Protein AF-N8UQY1-F1 (afdb_monomer_lite)

Structure (mmCIF, N/CA/C/O backbone):
data_AF-N8UQY1-F1
#
_entry.id   AF-N8UQY1-F1
#
loop_
_atom_site.group_PDB
_atom_site.id
_atom_site.type_symbol
_atom_site.label_atom_id
_atom_site.label_alt_id
_atom_site.label_comp_id
_atom_site.label_asym_id
_atom_site.label_entity_id
_atom_site.label_seq_id
_atom_site.pdbx_PDB_ins_code
_atom_site.Cartn_x
_atom_site.Cartn_y
_atom_site.Cartn_z
_atom_site.occupancy
_atom_site.B_iso_or_equiv
_atom_site.auth_seq_id
_atom_site.auth_comp_id
_atom_site.auth_asym_id
_atom_site.auth_atom_id
_atom_site.pdbx_PDB_model_num
ATOM 1 N N . MET A 1 1 ? 9.839 17.314 -10.719 1.00 46.69 1 MET A N 1
ATOM 2 C CA . MET A 1 1 ? 9.717 16.214 -9.737 1.00 46.69 1 MET A CA 1
ATOM 3 C C . MET A 1 1 ? 9.054 14.961 -10.322 1.00 46.69 1 MET A C 1
ATOM 5 O O . MET A 1 1 ? 9.250 13.917 -9.728 1.00 46.69 1 MET A O 1
ATOM 9 N N . ASN A 1 2 ? 8.379 15.010 -11.486 1.00 51.62 2 ASN A N 1
ATOM 10 C CA . ASN A 1 2 ? 7.771 13.822 -12.122 1.00 51.62 2 ASN A CA 1
ATOM 11 C C . ASN A 1 2 ? 8.738 12.877 -12.860 1.00 51.62 2 ASN A C 1
ATOM 13 O O . ASN A 1 2 ? 8.351 11.759 -13.166 1.00 51.62 2 ASN A O 1
ATOM 17 N N . ASN A 1 3 ? 9.985 13.277 -13.109 1.00 72.12 3 ASN A N 1
ATOM 18 C CA . ASN A 1 3 ? 10.858 12.524 -14.017 1.00 72.12 3 ASN A CA 1
ATOM 19 C C . ASN A 1 3 ? 11.421 11.219 -13.432 1.00 72.12 3 ASN A C 1
ATOM 21 O O . ASN A 1 3 ? 11.870 10.378 -14.191 1.00 72.12 3 ASN A O 1
ATOM 25 N N . ARG A 1 4 ? 11.411 11.019 -12.104 1.00 79.62 4 ARG A N 1
ATOM 26 C CA . ARG A 1 4 ? 12.103 9.864 -11.501 1.00 79.62 4 ARG A CA 1
ATOM 27 C C . ARG A 1 4 ? 11.410 8.529 -11.787 1.00 79.62 4 ARG A C 1
ATOM 29 O O . ARG A 1 4 ? 12.090 7.542 -12.024 1.00 79.62 4 ARG A O 1
ATOM 36 N N . ILE A 1 5 ? 10.076 8.506 -11.763 1.00 78.69 5 ILE A N 1
ATOM 37 C CA . ILE A 1 5 ? 9.297 7.298 -12.083 1.00 78.69 5 ILE A CA 1
ATOM 38 C C . ILE A 1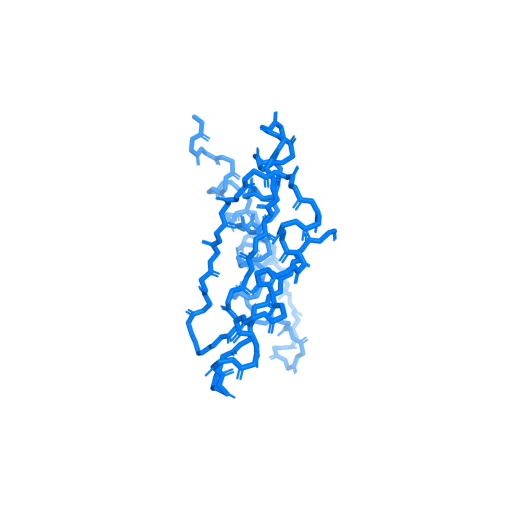 5 ? 9.437 6.979 -13.576 1.00 78.69 5 ILE A C 1
ATOM 40 O O . ILE A 1 5 ? 9.681 5.833 -13.930 1.00 78.69 5 ILE A O 1
ATOM 44 N N . GLU A 1 6 ? 9.339 7.999 -14.436 1.00 80.00 6 GLU A N 1
ATOM 45 C CA . GLU A 1 6 ? 9.522 7.855 -15.887 1.00 80.00 6 GLU A CA 1
ATOM 46 C C . GLU A 1 6 ? 10.927 7.329 -16.224 1.00 80.00 6 GLU A C 1
ATOM 48 O O . GLU A 1 6 ? 11.040 6.350 -16.950 1.00 80.00 6 GLU A O 1
ATOM 53 N N . GLU A 1 7 ? 11.981 7.880 -15.614 1.00 83.56 7 GLU A N 1
ATOM 54 C CA . GLU A 1 7 ? 13.367 7.421 -15.797 1.00 83.56 7 GLU A CA 1
ATOM 55 C C . GLU A 1 7 ? 13.576 5.962 -15.349 1.00 83.56 7 GLU A C 1
ATOM 57 O O . GLU A 1 7 ? 14.276 5.210 -16.022 1.00 83.56 7 GLU A O 1
ATOM 62 N N . GLN A 1 8 ? 12.969 5.539 -14.233 1.00 80.94 8 GLN A N 1
ATOM 63 C CA . GLN A 1 8 ? 13.065 4.154 -13.746 1.00 80.94 8 GLN A CA 1
ATOM 64 C C . GLN A 1 8 ? 12.345 3.166 -14.670 1.00 80.94 8 GLN A C 1
ATOM 66 O O . GLN A 1 8 ? 12.831 2.060 -14.896 1.00 80.94 8 GLN A O 1
ATOM 71 N N . ILE A 1 9 ? 11.198 3.569 -15.217 1.00 80.44 9 ILE A N 1
ATOM 72 C CA . ILE A 1 9 ? 10.442 2.757 -16.171 1.00 80.44 9 ILE A CA 1
ATOM 73 C C . ILE A 1 9 ? 11.182 2.682 -17.514 1.00 80.44 9 ILE A C 1
ATOM 75 O O . ILE A 1 9 ? 11.293 1.602 -18.083 1.00 80.44 9 ILE A O 1
ATOM 79 N N . GLU A 1 10 ? 11.737 3.790 -18.011 1.00 81.88 10 GLU A N 1
ATOM 80 C CA . GLU A 1 10 ? 12.547 3.799 -19.238 1.00 81.88 10 GLU A CA 1
ATOM 81 C C . GLU A 1 10 ? 13.798 2.917 -19.116 1.00 81.88 10 GLU A C 1
ATOM 83 O O . GLU A 1 10 ? 14.138 2.210 -20.063 1.00 81.88 10 GLU A O 1
ATOM 88 N N . GLN A 1 11 ? 14.460 2.913 -17.953 1.00 81.62 11 GLN A N 1
ATOM 89 C CA . GLN A 1 11 ? 15.586 2.011 -17.684 1.00 81.62 11 GLN A CA 1
ATOM 90 C C . GLN A 1 11 ? 15.167 0.540 -17.717 1.00 81.62 11 GLN A C 1
ATOM 92 O O . GLN A 1 11 ? 15.851 -0.257 -18.350 1.00 81.62 11 GLN A O 1
ATOM 97 N N . LEU A 1 12 ? 14.026 0.200 -17.110 1.00 77.69 12 LEU A N 1
ATOM 98 C CA . LEU A 1 12 ? 13.487 -1.160 -17.124 1.00 77.69 12 LEU A CA 1
ATOM 99 C C . LEU A 1 12 ? 13.259 -1.663 -18.560 1.00 77.69 12 LEU A C 1
ATOM 101 O O . LEU A 1 12 ? 13.689 -2.759 -18.902 1.00 77.69 12 LEU A O 1
ATOM 105 N N . PHE A 1 13 ? 12.638 -0.848 -19.419 1.00 76.50 13 PHE A N 1
ATOM 106 C CA . PHE A 1 13 ? 12.420 -1.211 -20.825 1.00 76.50 13 PHE A CA 1
ATOM 107 C C . PHE A 1 13 ? 13.725 -1.309 -21.627 1.00 76.50 13 PHE A C 1
ATOM 109 O O . PHE A 1 13 ? 13.847 -2.164 -22.498 1.00 76.50 13 PHE A O 1
ATOM 116 N N . ALA A 1 14 ? 14.719 -0.465 -21.337 1.00 77.62 14 ALA A N 1
ATOM 117 C CA . ALA A 1 14 ? 16.026 -0.554 -21.984 1.00 77.62 14 ALA A CA 1
ATOM 118 C C . ALA A 1 14 ? 16.807 -1.817 -21.577 1.00 77.62 14 ALA A C 1
ATOM 120 O O . ALA A 1 14 ? 17.621 -2.302 -22.360 1.00 77.62 14 ALA A O 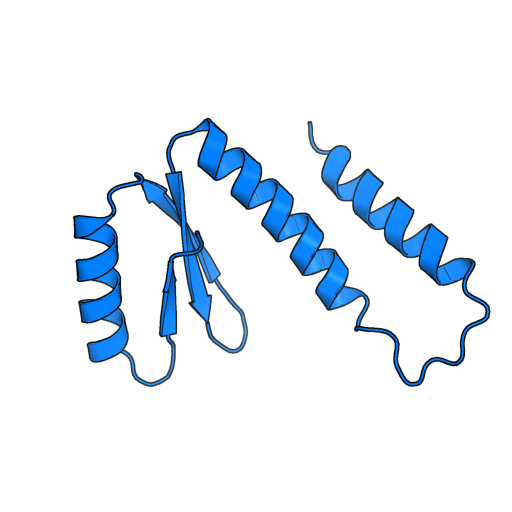1
ATOM 121 N N . GLU A 1 15 ? 16.600 -2.338 -20.367 1.00 71.50 15 GLU A N 1
ATOM 122 C CA . GLU A 1 15 ? 17.204 -3.593 -19.904 1.00 71.50 15 GLU A CA 1
ATOM 123 C C . GLU A 1 15 ? 16.526 -4.821 -20.535 1.00 71.50 15 GLU A C 1
ATOM 125 O O . GLU A 1 15 ? 17.238 -5.733 -20.955 1.00 71.50 15 GLU A O 1
ATOM 130 N N . ASP A 1 16 ? 15.197 -4.789 -20.689 1.00 66.56 16 ASP A N 1
ATOM 131 C CA . ASP A 1 16 ? 14.375 -5.817 -21.359 1.00 66.56 16 ASP A CA 1
ATOM 132 C C . ASP A 1 16 ? 14.683 -5.931 -22.868 1.00 66.56 16 ASP A C 1
ATOM 134 O O . ASP A 1 16 ? 14.852 -7.017 -23.410 1.00 66.56 16 ASP A O 1
ATOM 138 N N . ASP A 1 17 ? 14.880 -4.804 -23.565 1.00 64.06 17 ASP A N 1
ATOM 139 C CA . ASP A 1 17 ? 15.256 -4.804 -24.991 1.00 64.06 17 ASP A CA 1
ATOM 140 C C . ASP A 1 17 ? 16.679 -5.357 -25.249 1.00 64.06 17 ASP A C 1
ATOM 142 O O . ASP A 1 17 ? 17.026 -5.688 -26.387 1.00 64.06 17 ASP A O 1
ATOM 146 N N . ASN A 1 18 ? 17.531 -5.430 -24.217 1.00 60.19 18 ASN A N 1
ATOM 147 C CA . ASN A 1 18 ? 18.905 -5.938 -24.307 1.00 60.19 18 ASN A CA 1
ATOM 148 C C . ASN A 1 18 ? 19.066 -7.380 -23.778 1.00 60.19 18 ASN A C 1
ATOM 150 O O . ASN A 1 18 ? 20.173 -7.926 -23.866 1.00 60.19 18 ASN A O 1
ATOM 154 N N . SER A 1 19 ? 18.017 -8.012 -23.236 1.00 60.00 19 SER A N 1
ATOM 155 C CA . SER A 1 19 ? 18.051 -9.412 -22.803 1.00 60.00 19 SER A CA 1
ATOM 156 C C . SER A 1 19 ? 17.719 -10.364 -23.962 1.00 60.00 19 SER A C 1
ATOM 158 O O . SER A 1 19 ? 16.570 -10.590 -24.318 1.00 60.00 19 SER A O 1
ATOM 160 N N . ASP A 1 20 ? 18.745 -11.015 -24.525 1.00 58.25 20 ASP A N 1
ATOM 161 C CA . ASP A 1 20 ? 18.606 -12.181 -25.425 1.00 58.25 20 ASP A CA 1
ATOM 162 C C . ASP A 1 20 ? 18.156 -13.445 -24.640 1.00 58.25 20 ASP A C 1
ATOM 164 O O . ASP A 1 20 ? 18.810 -14.493 -24.685 1.00 58.25 20 ASP A O 1
ATOM 168 N N . LEU A 1 21 ? 17.091 -13.360 -23.836 1.00 53.00 21 LEU A N 1
ATOM 169 C CA . LEU A 1 21 ? 16.657 -14.437 -22.941 1.00 53.00 21 LEU A CA 1
ATOM 170 C C . LEU A 1 21 ? 15.290 -15.000 -23.348 1.00 53.00 21 LEU A C 1
ATOM 172 O O . LEU A 1 21 ? 14.335 -14.288 -23.630 1.00 53.00 21 LEU A O 1
ATOM 176 N N . ASP A 1 22 ? 15.220 -16.333 -23.410 1.00 52.00 22 ASP A N 1
ATOM 177 C CA . ASP A 1 22 ? 14.016 -17.091 -23.742 1.00 52.00 22 ASP A CA 1
ATOM 178 C C . ASP A 1 22 ? 12.854 -16.716 -22.801 1.00 52.00 22 ASP A C 1
ATOM 180 O O . ASP A 1 22 ? 12.875 -17.040 -21.611 1.00 52.00 22 ASP A O 1
ATOM 184 N N . ALA A 1 23 ? 11.816 -16.100 -23.375 1.00 55.38 23 ALA A N 1
ATOM 185 C CA . ALA A 1 23 ? 10.630 -15.485 -22.760 1.00 55.38 23 ALA A CA 1
ATOM 186 C C . ALA A 1 23 ? 9.723 -16.390 -21.882 1.00 55.38 23 ALA A C 1
ATOM 188 O O . ALA A 1 23 ? 8.535 -16.117 -21.718 1.00 55.38 23 ALA A O 1
ATOM 189 N N . GLN A 1 24 ? 10.214 -17.515 -21.357 1.00 53.66 24 GLN A N 1
ATOM 190 C CA . GLN A 1 24 ? 9.394 -18.497 -20.636 1.00 53.66 24 GLN A CA 1
ATOM 191 C C . GLN A 1 24 ? 9.423 -18.369 -19.107 1.00 53.66 24 GLN A C 1
ATOM 193 O O . GLN A 1 24 ? 8.654 -19.068 -18.454 1.00 53.66 24 GLN A O 1
ATOM 198 N N . ASN A 1 25 ? 10.265 -17.507 -18.523 1.00 52.72 25 ASN A N 1
ATOM 199 C CA . ASN A 1 25 ? 10.341 -17.314 -17.063 1.00 52.72 25 ASN A CA 1
ATOM 200 C C . ASN A 1 25 ? 10.588 -15.860 -16.618 1.00 52.72 25 ASN A C 1
ATOM 202 O O . ASN A 1 25 ? 10.911 -15.641 -15.451 1.00 52.72 25 ASN A O 1
ATOM 206 N N . GLU A 1 26 ? 10.461 -14.874 -17.507 1.00 57.78 26 GLU A N 1
ATOM 207 C CA . GLU A 1 26 ? 10.577 -13.474 -17.095 1.00 57.78 26 GLU A CA 1
ATOM 208 C C . GLU A 1 26 ? 9.301 -13.034 -16.356 1.00 57.78 26 GLU A C 1
ATOM 210 O O . GLU A 1 26 ? 8.193 -13.255 -16.861 1.00 57.78 26 GLU A O 1
ATOM 215 N N . PRO A 1 27 ? 9.421 -12.472 -15.138 1.00 57.00 27 PRO A N 1
ATOM 216 C CA . PRO A 1 27 ? 8.295 -11.832 -14.469 1.00 57.00 27 PRO A CA 1
ATOM 217 C C . PRO A 1 27 ? 7.693 -10.745 -15.369 1.00 57.00 27 PRO A C 1
ATOM 219 O O . PRO A 1 27 ? 8.416 -10.030 -16.061 1.00 57.00 27 PRO A O 1
ATOM 222 N N . ASP A 1 28 ? 6.357 -10.657 -15.392 1.00 71.88 28 ASP A N 1
ATOM 223 C CA . ASP A 1 28 ? 5.622 -9.729 -16.262 1.00 71.88 28 ASP A CA 1
ATOM 224 C C . ASP A 1 28 ? 6.147 -8.308 -16.010 1.00 71.88 28 ASP A C 1
ATOM 226 O O . ASP A 1 28 ? 6.169 -7.854 -14.868 1.00 71.88 28 ASP A O 1
ATOM 230 N N . VAL A 1 29 ? 6.552 -7.586 -17.059 1.00 72.44 29 VAL A N 1
ATOM 231 C CA . VAL A 1 29 ? 7.023 -6.188 -16.982 1.00 72.44 29 VAL A CA 1
ATOM 232 C C . VAL A 1 29 ? 6.070 -5.309 -16.156 1.00 72.44 29 VAL A C 1
ATOM 234 O O . VAL A 1 29 ? 6.496 -4.372 -15.477 1.00 72.44 29 VAL A O 1
ATOM 237 N N . ARG A 1 30 ? 4.771 -5.639 -16.126 1.00 70.56 30 ARG A N 1
ATOM 238 C CA . ARG A 1 30 ? 3.800 -4.992 -15.233 1.00 70.56 30 ARG A CA 1
ATOM 239 C C . ARG A 1 30 ? 4.151 -5.117 -13.754 1.00 70.56 30 ARG A C 1
ATOM 241 O O . ARG A 1 30 ? 3.997 -4.134 -13.039 1.00 70.56 30 ARG A O 1
ATOM 248 N N . GLU A 1 31 ? 4.611 -6.272 -13.291 1.00 74.31 31 GLU A N 1
ATOM 249 C CA . GLU A 1 31 ? 5.006 -6.510 -11.898 1.00 74.31 31 GLU A CA 1
ATOM 250 C C . GLU A 1 31 ? 6.148 -5.575 -11.477 1.00 74.31 31 GLU A C 1
ATOM 252 O O . GLU A 1 31 ? 6.081 -4.944 -10.420 1.00 74.31 31 GLU A O 1
ATOM 257 N N . TYR A 1 32 ? 7.133 -5.367 -12.353 1.00 79.12 32 TYR A N 1
ATOM 258 C CA . TYR A 1 32 ? 8.212 -4.405 -12.124 1.00 79.12 32 TYR A CA 1
ATOM 259 C C . TYR A 1 32 ? 7.734 -2.951 -12.117 1.00 79.12 32 TYR A C 1
ATOM 261 O O . TYR A 1 32 ? 8.138 -2.168 -11.256 1.00 79.12 32 TYR A O 1
ATOM 269 N N . ILE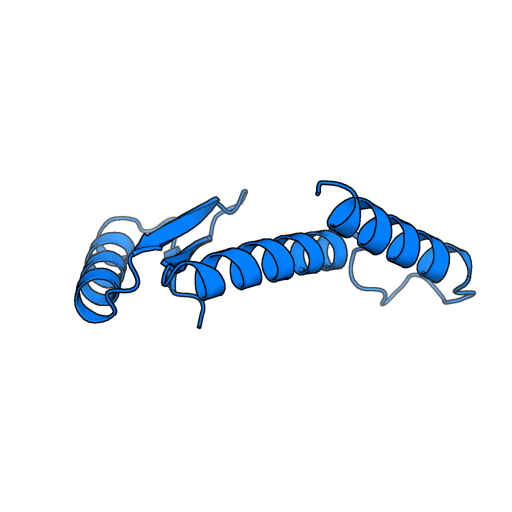 A 1 33 ? 6.835 -2.573 -13.030 1.00 78.75 33 ILE A N 1
ATOM 270 C CA . ILE A 1 33 ? 6.241 -1.228 -13.034 1.00 78.75 33 ILE A CA 1
ATOM 271 C C . ILE A 1 33 ? 5.447 -0.985 -11.740 1.00 78.75 33 ILE A C 1
ATOM 273 O O . ILE A 1 33 ? 5.511 0.117 -11.183 1.00 78.75 33 ILE A O 1
ATOM 277 N N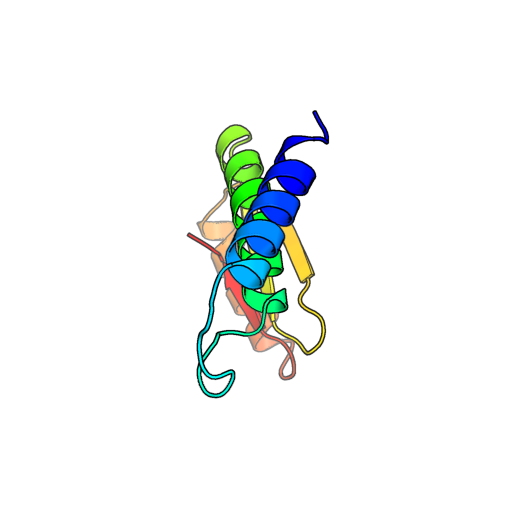 . TYR A 1 34 ? 4.731 -1.996 -11.236 1.00 78.06 34 TYR A N 1
ATOM 278 C CA . TYR A 1 34 ? 4.043 -1.925 -9.945 1.00 78.06 34 TYR A CA 1
ATOM 279 C C . TYR A 1 34 ? 5.025 -1.747 -8.786 1.00 78.06 34 TYR A C 1
ATOM 281 O O . TYR A 1 34 ? 4.776 -0.894 -7.935 1.00 78.06 34 TYR A O 1
ATOM 289 N N . ALA A 1 35 ? 6.148 -2.471 -8.778 1.00 81.56 35 ALA A N 1
ATOM 290 C CA . ALA A 1 35 ? 7.195 -2.314 -7.769 1.00 81.56 35 ALA A CA 1
ATOM 291 C C . ALA A 1 35 ? 7.785 -0.891 -7.765 1.00 81.56 35 ALA A C 1
ATOM 293 O O . ALA A 1 35 ? 7.871 -0.266 -6.712 1.00 81.56 35 ALA A O 1
ATOM 294 N N . ILE A 1 36 ? 8.078 -0.317 -8.940 1.00 84.94 36 ILE A N 1
ATOM 295 C CA . ILE A 1 36 ? 8.585 1.063 -9.058 1.00 84.94 36 ILE A CA 1
ATOM 296 C C . ILE A 1 36 ? 7.588 2.074 -8.476 1.00 84.94 36 ILE A C 1
ATOM 298 O O . ILE A 1 36 ? 7.972 2.985 -7.734 1.00 84.94 36 ILE A O 1
ATOM 302 N N . HIS A 1 37 ? 6.302 1.946 -8.810 1.00 83.12 37 HIS A N 1
ATOM 303 C CA . HIS A 1 37 ? 5.277 2.835 -8.265 1.00 83.12 37 HIS A CA 1
ATOM 304 C C . HIS A 1 37 ? 5.146 2.669 -6.752 1.00 83.12 37 HIS A C 1
ATOM 306 O O . HIS A 1 37 ? 5.092 3.671 -6.036 1.00 83.12 37 HIS A O 1
ATOM 312 N N . PHE A 1 38 ? 5.136 1.424 -6.277 1.00 84.38 38 PHE A N 1
ATOM 313 C CA . PHE A 1 38 ? 5.066 1.099 -4.861 1.00 84.38 38 PHE A CA 1
ATOM 314 C C . PHE A 1 38 ? 6.219 1.741 -4.083 1.00 84.38 38 PHE A C 1
ATOM 316 O O . PHE A 1 38 ? 5.961 2.501 -3.151 1.00 84.38 38 PHE A O 1
ATOM 323 N N . ASP A 1 39 ? 7.466 1.539 -4.512 1.00 86.50 39 ASP A N 1
ATOM 324 C CA . ASP A 1 39 ? 8.655 2.066 -3.835 1.00 86.50 39 ASP A CA 1
ATOM 325 C C . ASP A 1 39 ? 8.627 3.594 -3.733 1.00 86.50 39 ASP A C 1
ATOM 327 O O . ASP A 1 39 ? 8.977 4.180 -2.705 1.00 86.50 39 ASP A O 1
ATOM 331 N N . ASN A 1 40 ? 8.178 4.271 -4.793 1.00 87.12 40 ASN A N 1
ATOM 332 C CA . ASN A 1 40 ? 8.073 5.727 -4.785 1.00 87.12 40 ASN A CA 1
ATOM 333 C C . ASN A 1 40 ? 6.948 6.223 -3.865 1.00 87.12 40 ASN A C 1
ATOM 335 O O . ASN A 1 40 ? 7.141 7.218 -3.165 1.00 87.12 40 ASN A O 1
ATOM 339 N N . ILE A 1 41 ? 5.796 5.546 -3.833 1.00 86.50 41 ILE A N 1
ATOM 340 C CA . ILE A 1 41 ? 4.695 5.880 -2.915 1.00 86.50 41 ILE A CA 1
ATOM 341 C C . ILE A 1 41 ? 5.127 5.648 -1.466 1.00 86.50 41 ILE A C 1
ATOM 343 O O . ILE A 1 41 ? 4.905 6.515 -0.620 1.00 86.50 41 ILE A O 1
ATOM 347 N N . TYR A 1 42 ? 5.777 4.519 -1.189 1.00 87.12 42 TYR A N 1
ATOM 348 C CA . TYR A 1 42 ? 6.264 4.164 0.139 1.00 87.12 42 TYR A CA 1
ATOM 349 C C . TYR A 1 42 ? 7.304 5.172 0.646 1.00 87.12 42 TYR A C 1
ATOM 351 O O . TYR A 1 42 ? 7.174 5.692 1.752 1.00 87.12 42 TYR A O 1
ATOM 359 N N . ALA A 1 43 ? 8.263 5.563 -0.198 1.00 88.06 43 ALA A N 1
ATOM 360 C CA . ALA A 1 43 ? 9.260 6.571 0.161 1.00 88.06 43 ALA A CA 1
ATOM 361 C C . ALA A 1 43 ? 8.634 7.929 0.531 1.00 88.06 43 ALA A C 1
ATOM 363 O O . ALA A 1 43 ? 9.115 8.612 1.436 1.00 88.06 43 ALA A O 1
ATOM 364 N N . VAL A 1 44 ? 7.560 8.336 -0.155 1.00 88.25 44 VAL A N 1
ATOM 365 C CA . VAL A 1 44 ? 6.806 9.547 0.210 1.00 88.25 44 VAL A CA 1
ATOM 366 C C . VAL A 1 44 ? 6.053 9.336 1.526 1.00 88.25 44 VAL A C 1
ATOM 368 O O . VAL A 1 44 ? 6.044 10.233 2.366 1.00 88.25 44 VAL A O 1
ATOM 371 N N . ALA A 1 45 ? 5.453 8.165 1.739 1.00 88.81 45 ALA A N 1
ATOM 372 C CA . ALA A 1 45 ? 4.747 7.846 2.976 1.00 88.81 45 ALA A CA 1
ATOM 373 C C . ALA A 1 45 ? 5.663 7.986 4.204 1.00 88.81 45 ALA A C 1
ATOM 375 O O . ALA A 1 45 ? 5.336 8.730 5.133 1.00 88.81 45 ALA A O 1
ATOM 376 N N . GLU A 1 46 ? 6.856 7.385 4.152 1.00 87.88 46 GLU A N 1
ATOM 377 C CA . GLU A 1 46 ? 7.848 7.457 5.231 1.00 87.88 46 GLU A CA 1
ATOM 378 C C . GLU A 1 46 ? 8.278 8.897 5.536 1.00 87.88 46 GLU A C 1
ATOM 380 O O . GLU A 1 46 ? 8.323 9.304 6.698 1.00 87.88 46 GLU A O 1
ATOM 385 N N . GLN A 1 47 ? 8.539 9.710 4.505 1.00 89.56 47 GLN A N 1
ATOM 386 C CA . GLN A 1 47 ? 8.942 11.115 4.676 1.00 89.56 47 GLN A CA 1
ATOM 387 C C . GLN A 1 47 ? 7.899 11.959 5.416 1.00 89.56 47 GLN A C 1
ATOM 389 O O . GLN A 1 47 ? 8.243 12.968 6.037 1.00 89.56 47 GLN A O 1
ATOM 394 N N . HIS A 1 48 ? 6.632 11.560 5.343 1.00 91.25 48 HIS A N 1
ATOM 395 C CA . HIS A 1 48 ? 5.508 12.286 5.916 1.00 91.25 48 HIS A CA 1
ATOM 396 C C . HIS A 1 48 ? 4.922 11.626 7.173 1.00 91.25 48 HIS A C 1
ATOM 398 O O . HIS A 1 48 ? 3.933 12.137 7.702 1.00 91.25 48 HIS A O 1
ATOM 404 N N . GLY A 1 49 ? 5.524 10.541 7.681 1.00 90.69 49 GLY A N 1
ATOM 405 C CA . GLY A 1 49 ? 4.995 9.799 8.832 1.00 90.69 49 GLY A CA 1
ATOM 406 C C . GLY A 1 49 ? 3.621 9.184 8.547 1.00 90.69 49 GLY A C 1
ATOM 407 O O . GLY A 1 49 ? 2.719 9.231 9.388 1.00 90.69 49 GLY A O 1
ATOM 408 N N . LEU A 1 50 ? 3.437 8.696 7.322 1.00 94.19 50 LEU A N 1
ATOM 409 C CA . LEU A 1 50 ? 2.227 8.031 6.860 1.00 94.19 50 LEU A CA 1
ATOM 410 C C . LEU A 1 50 ? 2.488 6.531 6.726 1.00 94.19 50 LEU A C 1
ATOM 412 O O . LEU A 1 50 ? 3.559 6.118 6.291 1.00 94.19 50 LEU A O 1
ATOM 416 N N . ALA A 1 51 ? 1.474 5.734 7.033 1.00 92.38 51 ALA A N 1
ATOM 417 C CA . ALA A 1 51 ? 1.427 4.313 6.743 1.00 92.38 51 ALA A CA 1
ATOM 418 C C . ALA A 1 51 ? 0.731 4.066 5.399 1.00 92.38 51 ALA A C 1
ATOM 420 O O . ALA A 1 51 ? -0.222 4.767 5.032 1.00 92.38 51 ALA A O 1
ATOM 421 N N . LEU A 1 52 ? 1.188 3.041 4.682 1.00 92.75 52 LEU A N 1
ATOM 422 C CA . LEU A 1 52 ? 0.601 2.599 3.424 1.00 92.75 52 LEU A CA 1
ATOM 423 C C . LEU A 1 52 ? -0.282 1.373 3.670 1.00 92.75 52 LEU A C 1
ATOM 425 O O . LEU A 1 52 ? 0.176 0.340 4.159 1.00 92.75 52 LEU A O 1
ATOM 429 N N . LEU A 1 53 ? -1.557 1.484 3.310 1.00 92.62 53 LEU A N 1
ATOM 430 C CA . LEU A 1 53 ? -2.509 0.381 3.340 1.00 92.62 53 LEU A CA 1
ATOM 431 C C . LEU A 1 53 ? -2.865 -0.059 1.918 1.00 92.62 53 LEU A C 1
ATOM 433 O O . LEU A 1 53 ? -2.987 0.771 1.015 1.00 92.62 53 LEU A O 1
ATOM 437 N N . LEU A 1 54 ? -3.078 -1.360 1.737 1.00 91.00 54 LEU A N 1
ATOM 438 C CA . LEU A 1 54 ? -3.448 -1.982 0.468 1.00 91.00 54 LEU A CA 1
ATOM 439 C C . LEU A 1 54 ? -4.770 -2.732 0.620 1.00 91.00 54 LEU A C 1
ATOM 441 O O . LEU A 1 54 ? -4.860 -3.647 1.433 1.00 91.00 54 LEU A O 1
ATOM 445 N N . ILE A 1 55 ? -5.765 -2.394 -0.199 1.00 90.69 55 ILE A N 1
ATOM 446 C CA . ILE A 1 55 ? -6.944 -3.244 -0.403 1.00 90.69 55 ILE A CA 1
ATOM 447 C C . ILE A 1 55 ? -6.638 -4.178 -1.572 1.00 90.69 55 ILE A C 1
ATOM 449 O O . ILE A 1 55 ? -6.523 -3.726 -2.712 1.00 90.69 55 ILE A O 1
ATOM 453 N N . SER A 1 56 ? -6.505 -5.466 -1.274 1.00 86.62 56 SER A N 1
ATOM 454 C CA . SER A 1 56 ? -6.283 -6.532 -2.245 1.00 86.62 56 SER A CA 1
ATOM 455 C C . SER A 1 56 ? -7.614 -6.989 -2.845 1.00 86.62 56 SER A C 1
ATOM 457 O O . SER A 1 56 ? -8.501 -7.467 -2.135 1.00 86.62 56 SER A O 1
ATOM 459 N N . ASN A 1 57 ? -7.763 -6.794 -4.152 1.00 84.44 57 ASN A N 1
ATOM 460 C CA . ASN A 1 57 ? -8.878 -7.223 -4.999 1.00 84.44 57 ASN A CA 1
ATOM 461 C C . ASN A 1 57 ? -8.349 -7.373 -6.449 1.00 84.44 57 ASN A C 1
ATOM 463 O O . ASN A 1 57 ? -7.142 -7.297 -6.676 1.00 84.44 57 ASN A O 1
ATOM 467 N N . GLU A 1 58 ? -9.223 -7.531 -7.451 1.00 77.00 58 GLU A N 1
ATOM 468 C CA . GLU A 1 58 ? -8.790 -7.583 -8.864 1.00 77.00 58 GLU A CA 1
ATOM 469 C C . GLU A 1 58 ? -8.077 -6.301 -9.357 1.00 77.00 58 GLU A C 1
ATOM 471 O O . GLU A 1 58 ? -7.302 -6.366 -10.306 1.00 77.00 58 GLU A O 1
ATOM 476 N N . ASN A 1 59 ? -8.327 -5.142 -8.735 1.00 80.31 59 ASN A N 1
ATOM 477 C CA . ASN A 1 59 ? -7.734 -3.843 -9.079 1.00 80.31 59 ASN A CA 1
ATOM 478 C C . ASN A 1 59 ? -7.284 -3.113 -7.799 1.00 80.31 59 ASN A C 1
ATOM 480 O O . ASN A 1 59 ? -8.067 -2.318 -7.260 1.00 80.31 59 ASN A O 1
ATOM 484 N N . PRO A 1 60 ? -6.076 -3.412 -7.286 1.00 81.81 60 PRO A N 1
ATOM 485 C CA . PRO A 1 60 ? -5.676 -3.044 -5.934 1.00 81.81 60 PRO A CA 1
ATOM 486 C C . PRO A 1 60 ? -5.737 -1.538 -5.691 1.00 81.81 60 PRO A C 1
ATOM 488 O O . PRO A 1 60 ? -5.358 -0.734 -6.545 1.00 81.81 60 PRO A O 1
ATOM 491 N N . TYR A 1 61 ? -6.166 -1.158 -4.487 1.00 87.12 61 TYR A N 1
ATOM 492 C CA . TYR A 1 61 ? -6.206 0.240 -4.061 1.00 87.12 61 TYR A CA 1
ATOM 493 C C . TYR A 1 61 ? -5.178 0.510 -2.969 1.00 87.12 61 TYR A C 1
ATOM 495 O O . TYR A 1 61 ? -5.165 -0.157 -1.933 1.00 87.12 61 TYR A O 1
ATOM 503 N N . TRP A 1 62 ? -4.365 1.542 -3.180 1.00 88.62 62 TRP A N 1
ATOM 504 C CA . TRP A 1 62 ? -3.410 2.047 -2.199 1.00 88.62 62 TRP A CA 1
ATOM 505 C C . TRP A 1 62 ? -3.980 3.244 -1.443 1.00 88.62 62 TRP A C 1
ATOM 507 O O . TRP A 1 62 ? -4.573 4.147 -2.036 1.00 88.62 62 TRP A O 1
ATOM 517 N N . MET A 1 63 ? -3.774 3.268 -0.129 1.00 90.81 63 MET A N 1
ATOM 518 C CA . MET A 1 63 ? -4.219 4.346 0.748 1.00 90.81 63 MET A CA 1
ATOM 519 C C . MET A 1 63 ? -3.084 4.787 1.663 1.00 90.81 63 MET A C 1
ATOM 521 O O . MET A 1 63 ? -2.477 3.965 2.340 1.00 90.81 63 MET A O 1
ATOM 525 N N . LEU A 1 64 ? -2.844 6.096 1.724 1.00 92.06 64 LEU A N 1
ATOM 526 C CA . LEU A 1 64 ? -1.942 6.697 2.699 1.00 92.06 64 LEU A CA 1
ATOM 527 C C . LEU A 1 64 ? -2.751 7.209 3.886 1.00 92.06 64 LEU A C 1
ATOM 529 O O . LEU A 1 64 ? -3.680 8.003 3.718 1.00 92.06 64 LEU A O 1
ATOM 533 N N . VAL A 1 65 ? -2.392 6.764 5.082 1.00 92.81 65 VAL A N 1
ATOM 534 C CA . VAL A 1 65 ? -3.046 7.151 6.336 1.00 92.81 65 VAL A CA 1
ATOM 535 C C . VAL A 1 65 ? -1.998 7.620 7.343 1.00 92.81 65 VAL A C 1
ATOM 537 O O . VAL A 1 65 ? -0.837 7.251 7.213 1.00 92.81 65 VAL A O 1
ATOM 540 N N . PRO A 1 66 ? -2.352 8.430 8.354 1.00 93.44 66 PRO A N 1
ATOM 541 C CA . PRO A 1 66 ? -1.429 8.733 9.444 1.00 93.44 66 PRO A CA 1
ATOM 542 C C . PRO A 1 66 ? -0.896 7.452 10.092 1.00 93.44 66 PRO A C 1
ATOM 544 O O . PRO A 1 66 ? -1.687 6.548 10.371 1.00 93.44 66 PRO A O 1
ATOM 547 N N . ASP A 1 67 ? 0.411 7.387 10.355 1.00 92.44 67 ASP A N 1
ATOM 548 C CA . ASP A 1 67 ? 1.028 6.217 10.984 1.00 92.44 67 ASP A CA 1
ATOM 549 C C . ASP A 1 67 ? 0.609 6.104 12.460 1.00 92.44 67 ASP A C 1
ATOM 551 O O . ASP A 1 67 ? 1.149 6.740 13.369 1.00 92.44 67 ASP A O 1
ATOM 555 N N . GLN A 1 68 ? -0.456 5.337 12.677 1.00 92.94 68 GLN A N 1
ATOM 556 C CA . GLN A 1 68 ? -1.074 5.087 13.970 1.00 92.94 68 GLN A CA 1
ATOM 557 C C . GLN A 1 68 ? -1.371 3.593 14.099 1.00 92.94 68 GLN A C 1
ATOM 559 O O . GLN A 1 68 ? -2.501 3.145 13.895 1.00 92.94 68 GLN A O 1
ATOM 564 N N . ALA A 1 69 ? -0.336 2.816 14.426 1.00 91.69 69 ALA A N 1
ATOM 565 C CA . ALA A 1 69 ? -0.361 1.352 14.398 1.00 91.69 69 ALA A CA 1
ATOM 566 C C . ALA A 1 69 ? -1.575 0.718 15.107 1.00 91.69 69 ALA A C 1
ATOM 568 O O . ALA A 1 69 ? -2.173 -0.222 14.590 1.00 91.69 69 ALA A O 1
ATOM 569 N N . GLU A 1 70 ? -1.985 1.233 16.272 1.00 94.31 70 GLU A N 1
ATOM 570 C CA . GLU A 1 70 ? -3.129 0.676 17.006 1.00 94.31 70 GLU A CA 1
ATOM 571 C C . GLU A 1 70 ? -4.458 0.895 16.262 1.00 94.31 70 GLU A C 1
ATOM 573 O O . GLU A 1 70 ? -5.272 -0.022 16.137 1.00 94.31 70 GLU A O 1
ATOM 578 N N . GLN A 1 71 ? -4.682 2.103 15.746 1.00 95.44 71 GLN A N 1
ATOM 579 C CA . GLN A 1 71 ? -5.875 2.471 14.987 1.00 95.44 71 GLN A CA 1
ATOM 580 C C . GLN A 1 71 ? -5.923 1.727 13.650 1.00 95.44 71 GLN A C 1
ATOM 582 O O . GLN A 1 71 ? -6.989 1.254 13.257 1.00 95.44 71 GLN A O 1
ATOM 587 N N . ILE A 1 72 ? -4.772 1.580 12.991 1.00 95.31 72 ILE A N 1
ATOM 588 C CA . ILE A 1 72 ? -4.618 0.814 11.751 1.00 95.31 72 ILE A CA 1
ATOM 589 C C . ILE A 1 72 ? -4.982 -0.653 11.983 1.00 95.31 72 ILE A C 1
ATOM 591 O O . ILE A 1 72 ? -5.796 -1.196 11.241 1.00 95.31 72 ILE A O 1
ATOM 595 N N . ASN A 1 73 ? -4.468 -1.282 13.043 1.00 95.12 73 ASN A N 1
ATOM 596 C CA . ASN A 1 73 ? -4.790 -2.678 13.348 1.00 95.12 73 ASN A CA 1
ATOM 597 C C . ASN A 1 73 ? -6.291 -2.878 13.593 1.00 95.12 73 ASN A C 1
ATOM 599 O O . ASN A 1 73 ? -6.891 -3.791 13.031 1.00 95.12 73 ASN A O 1
ATOM 603 N N . ARG A 1 74 ? -6.931 -1.981 14.356 1.00 96.19 74 ARG A N 1
ATOM 604 C CA . ARG A 1 74 ? -8.389 -2.029 14.574 1.00 96.19 74 ARG A CA 1
ATOM 605 C C . ARG A 1 74 ? -9.179 -1.857 13.276 1.00 96.19 74 ARG A C 1
ATOM 607 O O . ARG A 1 74 ? -10.209 -2.504 13.102 1.00 96.19 74 ARG A O 1
ATOM 614 N N . LEU A 1 75 ? -8.720 -0.980 12.381 1.00 95.00 75 LEU A N 1
ATOM 615 C CA . LEU A 1 75 ? -9.32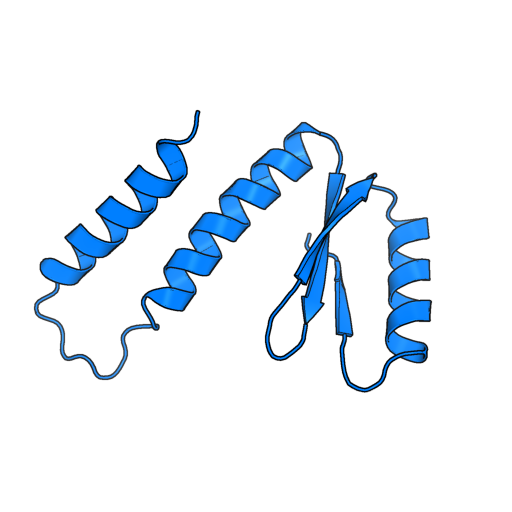8 -0.790 11.064 1.00 95.00 75 LEU A CA 1
ATOM 616 C C . LEU A 1 75 ? -9.220 -2.064 10.222 1.00 95.00 75 LEU A C 1
ATOM 618 O O . LEU A 1 75 ? -10.219 -2.478 9.644 1.00 95.00 75 LEU A O 1
ATOM 622 N N . ILE A 1 76 ? -8.043 -2.688 10.181 1.00 94.56 76 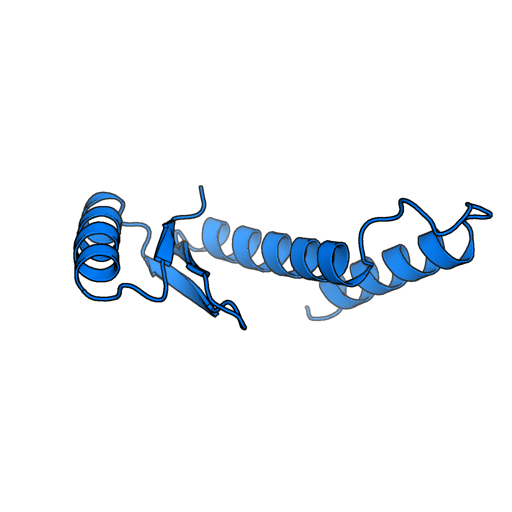ILE A N 1
ATOM 623 C CA . ILE A 1 76 ? -7.792 -3.930 9.438 1.00 94.56 76 ILE A CA 1
ATOM 624 C C . ILE A 1 76 ? -8.685 -5.055 9.942 1.00 94.56 76 ILE A C 1
ATOM 626 O O . ILE A 1 76 ? -9.366 -5.698 9.146 1.00 94.56 76 ILE A O 1
ATOM 630 N N . GLU A 1 77 ? -8.741 -5.254 11.258 1.00 96.12 77 GLU A N 1
ATOM 631 C CA . GLU A 1 77 ? -9.604 -6.266 11.865 1.00 96.12 77 GLU A CA 1
ATOM 632 C C . GLU A 1 77 ? -11.077 -6.042 11.504 1.00 96.12 77 GLU A C 1
ATOM 634 O O . GLU A 1 77 ? -11.748 -6.965 11.043 1.00 96.12 77 GLU A O 1
ATOM 639 N N . ALA A 1 78 ? -11.582 -4.815 11.667 1.00 96.31 78 ALA A N 1
ATOM 640 C CA . ALA A 1 78 ? -12.973 -4.495 11.362 1.00 96.31 78 ALA A CA 1
ATOM 641 C C . ALA A 1 78 ? -13.291 -4.632 9.864 1.00 96.31 78 ALA A C 1
ATOM 643 O O . ALA A 1 78 ? -14.356 -5.137 9.503 1.00 96.31 78 ALA A O 1
ATOM 644 N N . PHE A 1 79 ? -12.378 -4.200 8.992 1.00 95.06 79 PHE A N 1
ATOM 645 C CA . PHE A 1 79 ? -12.535 -4.282 7.543 1.00 95.06 79 PHE A CA 1
ATOM 646 C C . PHE A 1 79 ? -12.587 -5.741 7.082 1.00 95.06 79 PHE A C 1
ATOM 648 O O . PHE A 1 79 ? -13.569 -6.140 6.460 1.00 95.06 79 PHE A O 1
ATOM 655 N N . ASN A 1 80 ? -11.597 -6.552 7.463 1.00 93.88 80 ASN A N 1
ATOM 656 C CA . ASN A 1 80 ? -11.487 -7.952 7.034 1.00 93.88 80 ASN A CA 1
ATOM 657 C C . ASN A 1 80 ? -12.580 -8.850 7.640 1.00 93.88 80 ASN A C 1
ATOM 659 O O . ASN A 1 80 ? -12.878 -9.912 7.106 1.00 93.88 80 ASN A O 1
ATOM 663 N N . GLN A 1 81 ? -13.210 -8.440 8.745 1.00 95.50 81 GLN A N 1
ATOM 664 C CA . GLN A 1 81 ? -14.414 -9.106 9.261 1.00 95.50 81 GLN A CA 1
ATOM 665 C C . GLN A 1 81 ? -15.690 -8.716 8.506 1.00 95.50 81 GLN A C 1
ATOM 667 O O . GLN A 1 81 ? -16.654 -9.481 8.496 1.00 95.50 81 GLN A O 1
ATOM 672 N N . THR A 1 82 ? -15.728 -7.516 7.923 1.00 95.94 82 THR A N 1
ATOM 673 C CA . THR A 1 82 ? -16.923 -6.967 7.265 1.00 95.94 82 THR A CA 1
ATOM 674 C C . THR A 1 82 ? -16.993 -7.356 5.793 1.00 95.94 82 THR A C 1
ATOM 676 O O . THR A 1 82 ? -18.078 -7.640 5.285 1.00 95.94 82 THR A O 1
ATOM 679 N N . PHE A 1 83 ? -15.852 -7.366 5.106 1.00 92.06 83 PHE A N 1
ATOM 680 C CA . PHE A 1 83 ? -15.757 -7.674 3.686 1.00 92.06 83 PHE A CA 1
ATOM 681 C C . PHE A 1 83 ? -15.090 -9.034 3.489 1.00 92.06 83 PHE A C 1
ATOM 683 O O . PHE A 1 83 ? -14.002 -9.270 3.997 1.00 92.06 83 PHE A O 1
ATOM 690 N N . THR A 1 84 ? -15.751 -9.929 2.754 1.00 88.25 84 THR A N 1
ATOM 691 C CA . THR A 1 84 ? -15.258 -11.293 2.485 1.00 88.25 84 THR A CA 1
ATOM 692 C C . THR A 1 84 ? -14.509 -11.419 1.167 1.00 88.25 84 THR A C 1
ATOM 694 O O . THR A 1 84 ? -13.767 -12.376 0.974 1.00 88.25 84 THR A O 1
ATOM 697 N N . ASP A 1 85 ? -14.731 -10.472 0.259 1.00 89.94 85 ASP A N 1
ATOM 698 C CA . ASP A 1 85 ? -14.267 -10.556 -1.129 1.00 89.94 85 ASP A CA 1
ATOM 699 C C . ASP A 1 85 ? -12.991 -9.734 -1.359 1.00 89.94 85 ASP A C 1
ATOM 701 O O . ASP A 1 85 ? -12.425 -9.746 -2.451 1.00 89.94 85 ASP A O 1
ATOM 705 N N . VAL A 1 86 ? -12.566 -8.982 -0.341 1.00 89.94 86 VAL A N 1
ATOM 706 C CA . VAL A 1 86 ? -11.399 -8.102 -0.363 1.00 89.94 86 VAL A CA 1
ATOM 707 C C . VAL A 1 86 ? -10.708 -8.130 0.992 1.00 89.94 86 VAL A C 1
ATOM 709 O O . VAL A 1 86 ? -11.363 -8.272 2.023 1.00 89.94 86 VAL A O 1
ATOM 712 N N . GLU A 1 87 ? -9.395 -7.932 0.995 1.00 90.38 87 GLU A N 1
ATOM 713 C CA . GLU A 1 87 ? -8.592 -7.907 2.219 1.00 90.38 87 GLU A CA 1
ATOM 714 C C . GLU A 1 87 ? -7.781 -6.618 2.305 1.00 90.38 87 GLU A C 1
ATOM 716 O O . GLU A 1 87 ? -7.194 -6.168 1.323 1.00 90.38 87 GLU A O 1
ATOM 721 N N . LEU A 1 88 ? -7.747 -6.020 3.492 1.00 92.19 88 LEU A N 1
ATOM 722 C CA . LEU A 1 88 ? -6.928 -4.863 3.813 1.00 92.19 88 LEU A CA 1
ATOM 723 C C . LEU A 1 88 ? -5.639 -5.310 4.507 1.00 92.19 88 LEU A C 1
ATOM 725 O O . LEU A 1 88 ? -5.675 -6.027 5.510 1.00 92.19 88 LEU A O 1
ATOM 729 N N . TYR A 1 89 ? -4.516 -4.816 3.999 1.00 90.81 89 TYR A N 1
ATOM 730 C CA . TYR A 1 89 ? -3.171 -5.068 4.501 1.00 90.81 89 TYR A CA 1
ATOM 731 C C . TYR A 1 89 ? -2.490 -3.766 4.916 1.00 90.81 89 TYR A C 1
ATOM 733 O O . TYR A 1 89 ? -2.639 -2.743 4.246 1.00 90.81 89 TYR A O 1
ATOM 741 N N . HIS A 1 90 ? -1.712 -3.819 5.997 1.00 90.06 90 HIS A N 1
ATOM 742 C CA . HIS A 1 90 ? -0.731 -2.790 6.336 1.00 90.06 90 HIS A CA 1
ATOM 743 C C . HIS A 1 90 ? 0.620 -3.197 5.757 1.00 90.06 90 HIS A C 1
ATOM 745 O O . HIS A 1 90 ? 1.114 -4.280 6.074 1.00 90.06 90 HIS A O 1
ATOM 751 N N . TYR A 1 91 ? 1.193 -2.342 4.915 1.00 81.50 91 TYR A N 1
ATOM 752 C CA . TYR A 1 91 ? 2.550 -2.522 4.417 1.00 81.50 91 TYR A CA 1
ATOM 753 C C . TYR A 1 91 ? 3.551 -1.895 5.392 1.00 81.50 91 TYR A C 1
ATOM 755 O O . TYR A 1 91 ? 3.398 -0.730 5.756 1.00 81.50 91 TYR A O 1
ATOM 763 N N . VAL A 1 92 ? 4.546 -2.689 5.796 1.00 64.62 92 VAL A N 1
ATOM 764 C CA . VAL A 1 92 ? 5.646 -2.351 6.720 1.00 64.62 92 VAL A CA 1
ATOM 765 C C . VAL A 1 92 ? 6.988 -2.664 6.085 1.00 64.62 92 VAL A C 1
ATOM 767 O O . VAL A 1 92 ? 7.037 -3.640 5.302 1.00 64.62 92 VAL A O 1
#

Secondary structure (DSSP, 8-state):
-THHHHHHHHHHHHHHTT----TTSPPPHHHHHHHHHHHHHHHHHHHTTEEEEEEESSS-EEEEEE--HHHHHHHHHHHHHH-SS-EEEEE-

Foldseek 3Di:
DPVPLVVQLVVLVVVVVPDPDDPPDDDDSVVVSVVSVVVVVVVVLVVVQWWWKWKDAPDIDIDTHHNDVVVLVVVQVVVCVVDPRIHMDTDD

Radius of gyration: 16.77 Å; chains: 1; bounding box: 36×35×42 Å

Sequence (92 aa):
MNNRIEEQIEQLFAEDDNSDLDAQNEPDVREYIYAIHFDNIYAVAEQHGLALLLISNENPYWMLVPDQAEQINRLIEAFNQTFTDVELYHYV

pLDDT: mean 81.92, std 12.97, range [46.69, 96.31]